Protein AF-A0A378UKQ4-F1 (afdb_monomer_lite)

Secondary structure (DSSP, 8-state):
----THHHHHHHHHHHHHHHHHHHHHTTHHHHHHHHHHHHHHHHHHHHHHHGGG--HHHHHHHHHHHHHHHHHHHHHHTTS----GGGGHHHHHHHHHHHHHHHHHT--

Radius of gyration: 16.46 Å; chains: 1; bounding box: 28×30×47 Å

Sequence (109 aa):
MSGDPSVLYIKAILDAFTAAIFAITLGIMVAFIAIPQTLVQLTLFFLAMLVLPLTTPDMRADFSALGGLMMLMTGFRIMGIKSFPVANMLPGLLLVMPVSHFWAVYIAH

Foldseek 3Di:
DPPDCVVVVVVVVVVVVVLVLVCVVPPPCSVVVVVVVVVVVVVVVVVCVVCVVVADPVLVVQLVVLVVVLVVVVVCCSVVVDPDPSVVCVVVSVVSRVVVVCCVPPPVD

pLDDT: mean 81.79, std 9.31, range [44.03, 94.44]

InterPro domains:
  IPR007563 Protein of unknown function DUF554 [PF04474] (1-100)
  IPR007563 Protein of unknown function DUF554 [PTHR36111] (1-105)

Structure (mmCIF, N/CA/C/O backbone):
data_AF-A0A378UKQ4-F1
#
_entry.id   AF-A0A378UKQ4-F1
#
loop_
_atom_site.group_PDB
_atom_site.id
_atom_site.type_symbol
_atom_site.label_atom_id
_atom_site.label_alt_id
_atom_site.label_comp_id
_atom_site.label_asym_id
_atom_site.label_entity_id
_atom_site.label_seq_id
_atom_site.pdbx_PDB_ins_code
_atom_site.Cartn_x
_atom_site.Cartn_y
_atom_site.Cartn_z
_atom_site.occupancy
_atom_site.B_iso_or_equiv
_atom_site.auth_seq_id
_atom_site.auth_comp_id
_atom_site.auth_asym_id
_atom_site.auth_atom_id
_atom_site.pdbx_PDB_model_num
ATOM 1 N N . MET A 1 1 ? 12.658 -15.111 -9.010 1.00 44.03 1 MET A N 1
ATOM 2 C CA . MET A 1 1 ? 12.451 -15.165 -7.550 1.00 44.03 1 MET A CA 1
ATOM 3 C C . MET A 1 1 ? 13.725 -14.675 -6.886 1.00 44.03 1 MET A C 1
ATOM 5 O O . MET A 1 1 ? 14.608 -15.480 -6.627 1.00 44.03 1 MET A O 1
ATOM 9 N N . SER A 1 2 ? 13.876 -13.367 -6.669 1.00 47.75 2 SER A N 1
ATOM 10 C CA . SER A 1 2 ? 14.863 -12.918 -5.684 1.00 47.75 2 SER A CA 1
ATOM 11 C C . SER A 1 2 ? 14.321 -13.410 -4.348 1.00 47.75 2 SER A C 1
ATOM 13 O O . SER A 1 2 ? 13.286 -12.920 -3.906 1.00 47.75 2 SER A O 1
ATOM 15 N N . GLY A 1 3 ? 14.896 -14.485 -3.808 1.00 53.84 3 GLY A N 1
ATOM 16 C CA . GLY A 1 3 ? 14.438 -15.180 -2.601 1.00 53.84 3 GLY A CA 1
ATOM 17 C C . GLY A 1 3 ? 14.674 -14.375 -1.326 1.00 53.84 3 GLY A C 1
ATOM 18 O O . GLY A 1 3 ? 15.128 -14.934 -0.337 1.00 53.84 3 GLY A O 1
ATOM 19 N N . ASP A 1 4 ? 14.415 -13.071 -1.375 1.00 65.75 4 ASP A N 1
ATOM 20 C CA . ASP A 1 4 ? 14.605 -12.148 -0.274 1.00 65.75 4 ASP A CA 1
ATOM 21 C C . ASP A 1 4 ? 13.249 -11.880 0.408 1.00 65.75 4 ASP A C 1
ATOM 23 O O . ASP A 1 4 ? 12.427 -11.108 -0.101 1.00 65.75 4 ASP A O 1
ATOM 27 N N . PRO A 1 5 ? 12.966 -12.539 1.547 1.00 77.38 5 PRO A N 1
ATOM 28 C CA . PRO A 1 5 ? 11.729 -12.352 2.297 1.00 77.38 5 PRO A CA 1
ATOM 29 C C . PRO A 1 5 ? 11.663 -10.997 3.016 1.00 77.38 5 PRO A C 1
ATOM 31 O O . PRO A 1 5 ? 10.660 -10.719 3.671 1.00 77.38 5 PRO A O 1
ATOM 34 N N . SER A 1 6 ? 12.675 -10.131 2.891 1.00 82.31 6 SER A N 1
ATOM 35 C CA . SER A 1 6 ? 12.728 -8.828 3.567 1.00 82.31 6 SER A CA 1
ATOM 36 C C . SER A 1 6 ? 11.489 -7.969 3.319 1.00 82.31 6 SER A C 1
ATOM 38 O O . SER A 1 6 ? 10.952 -7.382 4.255 1.00 82.31 6 SER A O 1
ATOM 40 N N . VAL A 1 7 ? 10.963 -7.949 2.090 1.00 81.50 7 VAL A N 1
ATOM 41 C CA . VAL A 1 7 ? 9.740 -7.188 1.766 1.00 81.50 7 VAL A CA 1
ATOM 42 C C . VAL A 1 7 ? 8.524 -7.735 2.522 1.00 81.50 7 VAL A C 1
ATOM 44 O O . VAL A 1 7 ? 7.682 -6.968 2.989 1.00 81.50 7 VAL A O 1
ATOM 47 N N . LEU A 1 8 ? 8.442 -9.059 2.687 1.00 83.19 8 LEU A N 1
ATOM 48 C CA . LEU A 1 8 ? 7.359 -9.699 3.429 1.00 83.19 8 LEU A CA 1
ATOM 49 C C . LEU A 1 8 ? 7.476 -9.415 4.932 1.00 83.19 8 LEU A C 1
ATOM 51 O O . LEU A 1 8 ? 6.464 -9.133 5.569 1.00 83.19 8 LEU A O 1
ATOM 55 N N . TYR A 1 9 ? 8.697 -9.420 5.479 1.00 85.75 9 TYR A N 1
ATOM 56 C CA . TYR A 1 9 ? 8.943 -9.055 6.876 1.00 85.75 9 TYR A CA 1
ATOM 57 C C . TYR A 1 9 ? 8.580 -7.600 7.167 1.00 85.75 9 TYR A C 1
ATOM 59 O O . TYR A 1 9 ? 7.873 -7.334 8.139 1.00 85.75 9 TYR A O 1
ATOM 67 N N . ILE A 1 10 ? 8.995 -6.666 6.305 1.00 85.62 10 ILE A N 1
ATOM 68 C CA . ILE A 1 10 ? 8.628 -5.249 6.432 1.00 85.62 10 ILE A CA 1
ATOM 69 C C . ILE A 1 10 ? 7.104 -5.106 6.434 1.00 85.62 10 ILE A C 1
ATOM 71 O O . ILE A 1 10 ? 6.548 -4.421 7.292 1.00 85.62 10 ILE A O 1
ATOM 75 N N . LYS A 1 11 ? 6.411 -5.796 5.521 1.00 85.00 11 LYS A N 1
ATOM 76 C CA . LYS A 1 11 ? 4.950 -5.751 5.464 1.00 85.00 11 LYS A CA 1
ATOM 77 C C . LYS A 1 11 ? 4.288 -6.319 6.723 1.00 85.00 11 LYS A C 1
ATOM 79 O O . LYS A 1 11 ? 3.378 -5.690 7.249 1.00 85.00 11 LYS A O 1
ATOM 84 N N . ALA A 1 12 ? 4.763 -7.453 7.235 1.00 87.06 12 ALA A N 1
ATOM 85 C CA . ALA A 1 12 ? 4.214 -8.065 8.444 1.00 87.06 12 ALA A CA 1
ATOM 86 C C . ALA A 1 12 ? 4.307 -7.134 9.667 1.00 87.06 12 ALA A C 1
ATOM 88 O O . ALA A 1 12 ? 3.356 -7.030 10.440 1.00 87.06 12 ALA A O 1
ATOM 89 N N . ILE A 1 13 ? 5.425 -6.415 9.815 1.00 88.81 13 ILE A N 1
ATOM 90 C CA . ILE A 1 13 ? 5.603 -5.431 10.892 1.00 88.81 13 ILE A CA 1
ATOM 91 C C . ILE A 1 13 ? 4.614 -4.266 10.731 1.00 88.81 13 ILE A C 1
ATOM 93 O O . ILE A 1 13 ? 3.964 -3.880 11.703 1.00 88.81 13 ILE A O 1
ATOM 97 N N . LEU A 1 14 ? 4.454 -3.730 9.514 1.00 86.31 14 LEU A N 1
ATOM 98 C CA . LEU A 1 14 ? 3.507 -2.638 9.241 1.00 86.31 14 LEU A CA 1
ATOM 99 C C . LEU A 1 14 ? 2.051 -3.052 9.512 1.00 86.31 14 LEU A C 1
ATOM 101 O O . LEU A 1 14 ? 1.291 -2.280 10.106 1.00 86.31 14 LEU A O 1
ATOM 105 N N . ASP A 1 15 ? 1.669 -4.274 9.136 1.00 87.88 15 ASP A N 1
ATOM 106 C CA . ASP A 1 15 ? 0.327 -4.808 9.379 1.00 87.88 15 ASP A CA 1
ATOM 107 C C . ASP A 1 15 ? 0.074 -5.023 10.882 1.00 87.88 15 ASP A C 1
ATOM 109 O O . ASP A 1 15 ? -1.026 -4.745 11.353 1.00 87.88 15 ASP A O 1
ATOM 113 N N . ALA A 1 16 ? 1.084 -5.426 11.665 1.00 87.44 16 ALA A N 1
ATOM 114 C CA . ALA A 1 16 ? 0.958 -5.599 13.116 1.00 87.44 16 ALA A CA 1
ATOM 115 C C . ALA A 1 16 ? 0.658 -4.278 13.847 1.00 87.44 16 ALA A C 1
ATOM 117 O O . ALA A 1 16 ? -0.260 -4.217 14.668 1.00 87.44 16 ALA A O 1
ATOM 118 N N . PHE A 1 17 ? 1.375 -3.198 13.516 1.00 88.00 17 PHE A N 1
ATOM 119 C CA . PHE A 1 17 ? 1.076 -1.868 14.062 1.00 88.00 17 PHE A CA 1
ATOM 120 C C . PHE A 1 17 ? -0.300 -1.367 13.616 1.00 88.00 17 PHE A C 1
ATOM 122 O O . PHE A 1 17 ? -1.059 -0.829 14.421 1.00 88.00 17 PHE A O 1
ATOM 129 N N . THR A 1 18 ? -0.655 -1.588 12.350 1.00 84.94 18 THR A N 1
ATOM 130 C CA . THR A 1 18 ? -1.967 -1.202 11.815 1.00 84.94 18 THR A CA 1
ATOM 131 C C . THR A 1 18 ? -3.104 -1.959 12.511 1.00 84.94 18 THR A C 1
ATOM 133 O O . THR A 1 18 ? -4.105 -1.358 12.899 1.00 84.94 18 THR A O 1
ATOM 136 N N . ALA A 1 19 ? -2.932 -3.261 12.753 1.00 88.38 19 ALA A N 1
ATOM 137 C CA . ALA A 1 19 ? -3.877 -4.088 13.495 1.00 88.38 19 ALA A CA 1
ATOM 138 C C . ALA A 1 19 ? -4.018 -3.632 14.953 1.00 88.38 19 ALA A C 1
ATOM 140 O O . ALA A 1 19 ? -5.134 -3.595 15.460 1.00 88.38 19 ALA A O 1
ATOM 141 N N . ALA A 1 20 ? -2.927 -3.223 15.611 1.00 88.25 20 ALA A N 1
ATOM 142 C CA . ALA A 1 20 ? -2.979 -2.666 16.963 1.00 88.25 20 ALA A CA 1
ATOM 143 C C . ALA A 1 20 ? -3.793 -1.361 17.019 1.00 88.25 20 ALA A C 1
ATOM 145 O O . ALA A 1 20 ? -4.626 -1.195 17.909 1.00 88.25 20 ALA A O 1
ATOM 146 N N . ILE A 1 21 ? -3.617 -0.466 16.038 1.00 87.50 21 ILE A N 1
ATOM 147 C CA . ILE A 1 21 ? -4.404 0.774 15.926 1.00 87.50 21 ILE A CA 1
ATOM 148 C C . ILE A 1 21 ? -5.889 0.451 15.720 1.00 87.50 21 ILE A C 1
ATOM 150 O O . ILE A 1 21 ? -6.748 1.001 16.409 1.00 87.50 21 ILE A O 1
ATOM 154 N N . PHE A 1 22 ? -6.209 -0.472 14.809 1.00 85.25 22 PHE A N 1
ATOM 155 C CA . PHE A 1 22 ? -7.591 -0.889 14.578 1.00 85.25 22 PHE A CA 1
ATOM 156 C C . PHE A 1 22 ? -8.186 -1.682 15.745 1.00 85.25 22 PHE A C 1
ATOM 158 O O . PHE A 1 22 ? -9.397 -1.654 15.930 1.00 85.25 22 PHE A O 1
ATOM 165 N N . ALA A 1 23 ? -7.382 -2.358 16.567 1.00 88.31 23 ALA A N 1
ATOM 166 C CA . ALA A 1 23 ? -7.882 -3.104 17.721 1.00 88.31 23 ALA A CA 1
ATOM 167 C C . ALA A 1 23 ? -8.474 -2.171 18.784 1.00 88.31 23 ALA A C 1
ATOM 169 O O . ALA A 1 23 ? -9.441 -2.540 19.446 1.00 88.31 23 ALA A O 1
ATOM 170 N N . ILE A 1 24 ? -7.960 -0.942 18.899 1.00 88.75 24 ILE A N 1
ATOM 171 C CA . ILE A 1 24 ? -8.509 0.079 19.803 1.00 88.75 24 ILE A CA 1
ATOM 172 C C . ILE A 1 24 ? -9.928 0.484 19.374 1.00 88.75 24 ILE A C 1
ATOM 174 O O . ILE A 1 24 ? -10.771 0.762 20.223 1.00 88.75 24 ILE A O 1
ATOM 178 N N . THR A 1 25 ? -10.215 0.499 18.068 1.00 84.50 25 THR A N 1
ATOM 179 C CA . THR A 1 25 ? -11.510 0.947 17.528 1.00 84.50 25 THR A CA 1
ATOM 180 C C . THR A 1 25 ? -12.499 -0.193 17.276 1.00 84.50 25 THR A C 1
ATOM 182 O O . THR A 1 25 ? -13.698 -0.007 17.463 1.00 84.50 25 THR A O 1
ATOM 185 N N . LEU A 1 26 ? -12.019 -1.370 16.863 1.00 82.75 26 LEU A N 1
ATOM 186 C CA . LEU A 1 26 ? -12.826 -2.516 16.419 1.00 82.75 26 LEU A CA 1
ATOM 187 C C . LEU A 1 26 ? -12.746 -3.72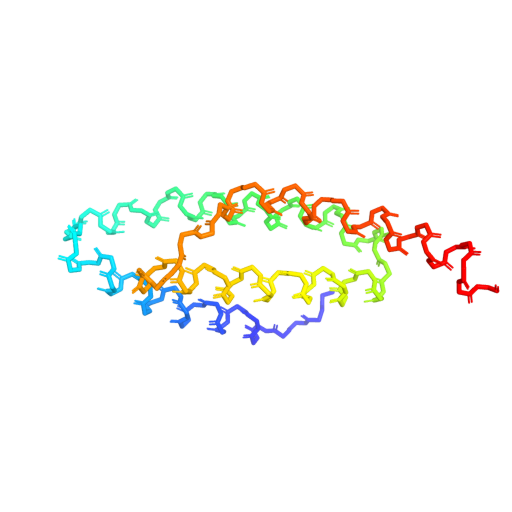9 17.367 1.00 82.75 26 LEU A C 1
ATOM 189 O O . LEU A 1 26 ? -13.507 -4.687 17.210 1.00 82.75 26 LEU A O 1
ATOM 193 N N . GLY A 1 27 ? -11.847 -3.717 18.355 1.00 85.44 27 GLY A N 1
ATOM 194 C CA . GLY A 1 27 ? -11.702 -4.790 19.339 1.00 85.44 27 GLY A CA 1
ATOM 195 C C . GLY A 1 27 ? -11.399 -6.149 18.702 1.00 85.44 27 GLY A C 1
ATOM 196 O O . GLY A 1 27 ? -10.568 -6.272 17.801 1.00 85.44 27 GLY A O 1
ATOM 197 N N . ILE A 1 28 ? -12.107 -7.189 19.151 1.00 85.75 28 ILE A N 1
ATOM 198 C CA . ILE A 1 28 ? -11.903 -8.573 18.691 1.00 85.75 28 ILE A CA 1
ATOM 199 C C . ILE A 1 28 ? -12.250 -8.790 17.209 1.00 85.75 28 ILE A C 1
ATOM 201 O O . ILE A 1 28 ? -11.797 -9.762 16.607 1.00 85.75 28 ILE A O 1
ATOM 205 N N . MET A 1 29 ? -12.989 -7.864 16.586 1.00 86.44 29 MET A N 1
ATOM 206 C CA . MET A 1 29 ? -13.320 -7.936 15.160 1.00 86.44 29 MET A CA 1
ATOM 207 C C . MET A 1 29 ? -12.080 -7.820 14.263 1.00 86.44 29 MET A C 1
ATOM 209 O O . MET A 1 29 ? -12.103 -8.308 13.137 1.00 86.44 29 MET A O 1
ATOM 213 N N . VAL A 1 30 ? -10.967 -7.259 14.755 1.00 87.25 30 VAL A N 1
ATOM 214 C CA . VAL A 1 30 ? -9.701 -7.202 14.002 1.00 87.25 30 VAL A CA 1
ATOM 215 C C . VAL A 1 30 ? -9.153 -8.592 13.688 1.00 87.25 30 VAL A C 1
ATOM 217 O O . VAL A 1 30 ? -8.638 -8.809 12.594 1.00 87.25 30 VAL A O 1
ATOM 220 N N . ALA A 1 31 ? -9.328 -9.565 14.588 1.00 87.19 31 ALA A N 1
ATOM 221 C CA . ALA A 1 31 ? -8.905 -10.941 14.329 1.00 87.19 31 ALA A CA 1
ATOM 222 C C . ALA A 1 31 ? -9.674 -11.564 13.150 1.00 87.19 31 ALA A C 1
ATOM 224 O O . ALA A 1 31 ? -9.119 -12.362 12.398 1.00 87.19 31 ALA A O 1
ATOM 225 N N . PHE A 1 32 ? -10.930 -11.155 12.941 1.00 89.94 32 PHE A N 1
ATOM 226 C CA . PHE A 1 32 ? -11.734 -11.616 11.812 1.00 89.94 32 PHE A CA 1
ATOM 227 C C . PHE A 1 32 ? -11.266 -11.022 10.473 1.00 89.94 32 PHE A C 1
ATOM 229 O O . PHE A 1 32 ? -11.382 -11.691 9.451 1.00 89.94 32 PHE A O 1
ATOM 236 N N . ILE A 1 33 ? -10.674 -9.817 10.466 1.00 89.38 33 ILE A N 1
ATOM 237 C CA . ILE A 1 33 ? -10.141 -9.153 9.256 1.00 89.38 33 ILE A CA 1
ATOM 238 C C . ILE A 1 33 ? -8.977 -9.942 8.636 1.00 89.38 33 ILE A C 1
ATOM 240 O O . ILE A 1 33 ? -8.782 -9.894 7.420 1.00 89.38 33 ILE A O 1
ATOM 244 N N . ALA A 1 34 ? -8.251 -10.733 9.432 1.00 88.44 34 ALA A N 1
ATOM 245 C CA . ALA A 1 34 ? -7.160 -11.564 8.932 1.00 88.44 34 ALA A CA 1
ATOM 246 C C . ALA A 1 34 ? -7.620 -12.536 7.829 1.00 88.44 34 ALA A C 1
ATOM 248 O O . ALA A 1 34 ? -6.910 -12.714 6.844 1.00 88.44 34 ALA A O 1
ATOM 249 N N . ILE A 1 35 ? -8.829 -13.101 7.934 1.00 91.69 35 ILE A N 1
ATOM 250 C CA . ILE A 1 35 ? -9.365 -14.073 6.965 1.00 91.69 35 ILE A CA 1
ATOM 251 C C . ILE A 1 35 ? -9.519 -13.460 5.556 1.00 91.69 35 ILE A C 1
ATOM 253 O O . ILE A 1 35 ? -8.883 -13.958 4.619 1.00 91.69 35 ILE A O 1
ATOM 257 N N . PRO A 1 36 ? -10.316 -12.387 5.351 1.00 92.00 36 PRO A N 1
ATOM 258 C CA . PRO A 1 36 ? -10.431 -11.758 4.039 1.00 92.00 36 PRO A CA 1
ATOM 259 C C . PRO A 1 36 ? -9.107 -11.137 3.576 1.00 92.00 36 PRO A C 1
ATOM 261 O O . PRO A 1 36 ? -8.815 -11.173 2.382 1.00 92.00 36 PRO A O 1
ATOM 264 N N . GLN A 1 37 ? -8.270 -10.626 4.486 1.00 90.94 37 GLN A N 1
ATOM 265 C CA . GLN A 1 37 ? -6.963 -10.068 4.130 1.00 90.94 37 GLN A CA 1
ATOM 266 C C . GLN A 1 37 ? -6.022 -11.127 3.545 1.00 90.94 37 GLN A C 1
ATOM 268 O O . GLN A 1 37 ? -5.411 -10.894 2.500 1.00 90.94 37 GLN A O 1
ATOM 273 N N . THR A 1 38 ? -5.942 -12.312 4.157 1.00 91.38 38 THR A N 1
ATOM 274 C CA . THR A 1 38 ? -5.154 -13.430 3.625 1.00 91.38 38 THR A CA 1
ATOM 275 C C . THR A 1 38 ? -5.670 -13.871 2.258 1.00 91.38 38 THR A C 1
ATOM 277 O O . THR A 1 38 ? -4.865 -14.085 1.351 1.00 91.38 38 THR A O 1
ATOM 280 N N . LEU A 1 39 ? -6.992 -13.942 2.067 1.00 94.44 39 LEU A N 1
ATOM 281 C CA . LEU A 1 39 ? -7.582 -14.315 0.781 1.00 94.44 39 LEU A CA 1
ATOM 282 C C . LEU A 1 39 ? -7.192 -13.333 -0.335 1.00 94.44 39 LEU A C 1
ATOM 284 O O . LEU A 1 39 ? -6.738 -13.750 -1.403 1.00 94.44 39 LEU A O 1
ATOM 288 N N . VAL A 1 40 ? -7.316 -12.027 -0.080 1.00 92.12 40 VAL A N 1
ATOM 289 C CA . VAL A 1 40 ? -6.946 -10.984 -1.049 1.00 92.12 40 VAL A CA 1
ATOM 290 C C . VAL A 1 40 ? -5.450 -11.035 -1.351 1.00 92.12 40 VAL A C 1
ATOM 292 O O . VAL A 1 40 ? -5.054 -11.006 -2.515 1.00 92.12 40 VAL A O 1
ATOM 295 N N . GLN A 1 41 ? -4.604 -11.160 -0.327 1.00 89.75 41 GLN A N 1
ATOM 296 C CA . GLN A 1 41 ? -3.156 -11.136 -0.508 1.00 89.75 41 GLN A CA 1
ATOM 297 C C . GLN A 1 41 ? -2.633 -12.362 -1.267 1.00 89.75 41 GLN A C 1
ATOM 299 O O . GLN A 1 41 ? -1.759 -12.214 -2.121 1.00 89.75 41 GLN A O 1
ATOM 304 N N . LEU A 1 42 ? -3.191 -13.549 -1.015 1.00 91.38 42 LEU A N 1
ATOM 305 C CA . LEU A 1 42 ? -2.865 -14.756 -1.777 1.00 91.38 42 LEU A CA 1
ATOM 306 C C . LEU A 1 42 ? -3.332 -14.647 -3.230 1.00 91.38 42 LEU A C 1
ATOM 308 O O . LEU A 1 42 ? -2.575 -14.970 -4.141 1.00 91.38 42 LEU A O 1
ATOM 312 N N . THR A 1 43 ? -4.541 -14.130 -3.458 1.00 92.06 43 THR A N 1
ATOM 313 C CA . THR A 1 43 ? -5.065 -13.924 -4.817 1.00 92.06 43 THR A CA 1
ATOM 314 C C . THR A 1 43 ? -4.160 -12.986 -5.616 1.00 92.06 43 THR A C 1
ATOM 316 O O . THR A 1 43 ? -3.763 -13.304 -6.736 1.00 92.06 43 THR A O 1
ATOM 319 N N . LEU A 1 44 ? -3.765 -11.857 -5.020 1.00 88.75 44 LEU A N 1
ATOM 320 C CA . LEU A 1 44 ? -2.837 -10.914 -5.644 1.00 88.75 44 LEU A CA 1
ATOM 321 C C . LEU A 1 44 ? -1.447 -11.520 -5.866 1.00 88.75 44 LEU A C 1
ATOM 323 O O . LEU A 1 44 ? -0.830 -11.243 -6.889 1.00 88.75 44 LEU A O 1
ATOM 327 N N . PHE A 1 45 ? -0.958 -12.360 -4.951 1.00 87.75 45 PHE A N 1
ATOM 328 C CA . PHE A 1 45 ? 0.326 -13.047 -5.101 1.00 87.75 45 PHE A CA 1
ATOM 329 C C . PHE A 1 45 ? 0.336 -13.997 -6.308 1.00 87.75 45 PHE A C 1
ATOM 331 O O . PHE A 1 45 ? 1.260 -13.943 -7.121 1.00 87.75 45 PHE A O 1
ATOM 338 N N . PHE A 1 46 ? -0.709 -14.812 -6.476 1.00 88.44 46 PHE A N 1
ATOM 339 C CA . PHE A 1 46 ? -0.831 -15.693 -7.641 1.00 88.44 46 PHE A CA 1
ATOM 340 C C . PHE A 1 46 ? -1.010 -14.911 -8.948 1.00 88.44 46 PHE A C 1
ATOM 342 O O . PHE A 1 46 ? -0.394 -15.256 -9.953 1.00 88.44 46 PHE A O 1
ATOM 349 N N . LEU A 1 47 ? -1.782 -13.818 -8.940 1.00 86.44 47 LEU A N 1
ATOM 350 C CA . LEU A 1 47 ? -1.899 -12.932 -10.105 1.00 86.44 47 LEU A CA 1
ATOM 351 C C . LEU A 1 47 ? -0.559 -12.277 -10.462 1.00 86.44 47 LEU A C 1
ATOM 353 O O . LEU A 1 47 ? -0.194 -12.211 -11.634 1.00 86.44 47 LEU A O 1
ATOM 357 N N . ALA A 1 48 ? 0.209 -11.839 -9.465 1.00 82.75 48 ALA A N 1
ATOM 358 C CA . ALA A 1 48 ? 1.521 -11.244 -9.686 1.00 82.75 48 ALA A CA 1
ATOM 359 C C . ALA A 1 48 ? 2.493 -12.231 -10.347 1.00 82.75 48 ALA A C 1
ATOM 361 O O . ALA A 1 48 ? 3.279 -11.814 -11.193 1.00 82.75 48 ALA A O 1
ATOM 362 N N . MET A 1 49 ? 2.415 -13.535 -10.047 1.00 81.25 49 MET A N 1
ATOM 363 C CA . MET A 1 49 ? 3.234 -14.547 -10.732 1.00 81.25 49 MET A CA 1
ATOM 364 C C . MET A 1 49 ? 3.013 -14.576 -12.250 1.00 81.25 49 MET A C 1
ATOM 366 O O . MET A 1 49 ? 3.959 -14.850 -12.984 1.00 81.25 49 MET A O 1
ATOM 370 N N . LEU A 1 50 ? 1.804 -14.258 -12.726 1.00 82.38 50 LEU A N 1
ATOM 371 C CA . LEU A 1 50 ? 1.493 -14.185 -14.157 1.00 82.38 50 LEU A CA 1
ATOM 372 C C . LEU A 1 50 ? 1.987 -12.880 -14.801 1.00 82.38 50 LEU A C 1
ATOM 374 O O . LEU A 1 50 ? 2.385 -12.884 -15.962 1.00 82.38 50 LEU A O 1
ATOM 378 N N . VAL A 1 51 ? 1.985 -11.771 -14.055 1.00 80.12 51 VAL A N 1
ATOM 379 C CA . VAL A 1 51 ? 2.345 -10.431 -14.563 1.00 80.12 51 VAL A CA 1
ATOM 380 C C . VAL A 1 51 ? 3.856 -10.171 -14.514 1.00 80.12 51 VAL A C 1
ATOM 382 O O . VAL A 1 51 ? 4.410 -9.555 -15.420 1.00 80.12 51 VAL A O 1
ATOM 385 N N . LEU A 1 52 ? 4.550 -10.678 -13.491 1.00 75.06 52 LEU A N 1
ATOM 386 C CA . LEU A 1 52 ? 5.991 -10.491 -13.292 1.00 75.06 52 LEU A CA 1
ATOM 387 C C . LEU A 1 52 ? 6.888 -10.860 -14.494 1.00 75.06 52 LEU A C 1
ATOM 389 O O . LEU A 1 52 ? 7.819 -10.090 -14.747 1.00 75.06 52 LEU A O 1
ATOM 393 N N . PRO A 1 53 ? 6.670 -11.959 -15.253 1.00 73.94 53 PRO A N 1
ATOM 394 C CA . PRO A 1 53 ? 7.513 -12.275 -16.411 1.00 73.94 53 PRO A CA 1
ATOM 395 C C . PRO A 1 53 ? 7.393 -11.262 -17.559 1.00 73.94 53 PRO A C 1
ATOM 397 O O . PRO A 1 53 ? 8.278 -11.212 -18.407 1.00 73.94 53 PRO A O 1
ATOM 400 N N . LEU A 1 54 ? 6.337 -10.444 -17.580 1.00 71.12 54 LEU A N 1
ATOM 401 C CA . LEU A 1 54 ? 6.092 -9.429 -18.610 1.00 71.12 54 LEU A CA 1
ATOM 402 C C . LEU A 1 54 ? 6.617 -8.035 -18.218 1.00 71.12 54 LEU A C 1
ATOM 404 O O . LEU A 1 54 ? 6.560 -7.111 -19.024 1.00 71.12 54 LEU A O 1
ATOM 408 N N . THR A 1 55 ? 7.117 -7.864 -16.989 1.00 74.62 55 THR A N 1
ATOM 409 C CA . THR A 1 55 ? 7.557 -6.559 -16.457 1.00 74.62 55 THR A CA 1
ATOM 410 C C . THR A 1 55 ? 9.074 -6.377 -16.491 1.00 74.62 55 THR A C 1
ATOM 412 O O . THR A 1 55 ? 9.829 -7.25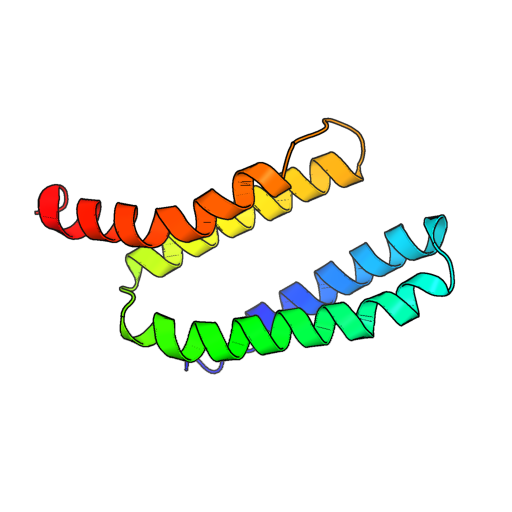2 -16.056 1.00 74.62 55 THR A O 1
ATOM 415 N N . THR A 1 56 ? 9.524 -5.202 -16.939 1.00 79.12 56 THR A N 1
ATOM 416 C CA . THR A 1 56 ? 10.936 -4.789 -16.895 1.00 79.12 56 THR A CA 1
ATOM 417 C C . THR A 1 56 ? 11.348 -4.340 -15.480 1.00 79.12 56 THR A C 1
ATOM 419 O O . THR A 1 56 ? 10.486 -4.085 -14.631 1.00 79.12 56 THR A O 1
ATOM 422 N N . PRO A 1 57 ? 12.659 -4.258 -15.170 1.00 77.50 57 PRO A N 1
ATOM 423 C CA . PRO A 1 57 ? 13.138 -3.781 -13.871 1.00 77.50 57 PRO A CA 1
ATOM 424 C C . PRO A 1 57 ? 12.645 -2.372 -13.517 1.00 77.50 57 PRO A C 1
ATOM 426 O O . PRO A 1 57 ? 12.237 -2.160 -12.375 1.00 77.50 57 PRO A O 1
ATOM 429 N N . ASP A 1 58 ? 12.608 -1.464 -14.494 1.00 78.00 58 ASP A N 1
ATOM 430 C CA . ASP A 1 58 ? 12.190 -0.070 -14.302 1.00 78.00 58 ASP A CA 1
ATOM 431 C C . ASP A 1 58 ? 10.692 0.035 -13.986 1.00 78.00 58 ASP A C 1
ATOM 433 O O . ASP A 1 58 ? 10.303 0.684 -13.017 1.00 78.00 58 ASP A O 1
ATOM 437 N N . MET A 1 59 ? 9.850 -0.739 -14.682 1.00 79.75 59 MET A N 1
ATOM 438 C CA . MET A 1 59 ? 8.407 -0.804 -14.402 1.00 79.75 59 MET A CA 1
ATOM 439 C C . MET A 1 59 ? 8.109 -1.265 -12.967 1.00 79.75 59 MET A C 1
ATOM 441 O O . MET A 1 59 ? 7.161 -0.795 -12.333 1.00 79.75 59 MET A O 1
ATOM 445 N N . ARG A 1 60 ? 8.919 -2.185 -12.420 1.00 81.25 60 ARG A N 1
ATOM 446 C CA . ARG A 1 60 ? 8.776 -2.635 -11.025 1.00 81.25 60 ARG A CA 1
ATOM 447 C C . ARG A 1 60 ? 9.179 -1.551 -10.026 1.00 81.25 60 ARG A C 1
ATOM 449 O O . ARG A 1 60 ? 8.553 -1.455 -8.970 1.00 81.25 60 ARG A O 1
ATOM 456 N N . ALA A 1 61 ? 10.201 -0.757 -10.342 1.00 82.56 61 ALA A N 1
ATOM 457 C CA . ALA A 1 61 ? 10.629 0.360 -9.505 1.00 82.56 61 ALA A CA 1
ATOM 458 C C . ALA A 1 61 ? 9.547 1.452 -9.449 1.00 82.56 61 ALA A C 1
ATOM 460 O O . ALA A 1 61 ? 9.170 1.867 -8.352 1.00 82.56 61 ALA A O 1
ATOM 461 N N . ASP A 1 62 ? 8.967 1.816 -10.596 1.00 84.50 62 ASP A N 1
ATOM 462 C CA . ASP A 1 62 ? 7.867 2.787 -10.686 1.00 84.50 62 ASP A CA 1
ATOM 463 C C . ASP A 1 62 ? 6.629 2.325 -9.907 1.00 84.50 62 ASP A C 1
ATOM 465 O O . ASP A 1 62 ? 6.037 3.084 -9.133 1.00 84.50 62 ASP A O 1
ATOM 469 N N . PHE A 1 63 ? 6.264 1.046 -10.049 1.00 86.00 63 PHE A N 1
ATOM 470 C CA . PHE A 1 63 ? 5.163 0.446 -9.296 1.00 86.00 63 PHE A CA 1
ATOM 471 C C . PHE A 1 63 ? 5.411 0.489 -7.782 1.00 86.00 63 PHE A C 1
ATOM 473 O O . PHE A 1 63 ? 4.513 0.840 -7.012 1.00 86.00 63 PHE A O 1
ATOM 480 N N . SER A 1 64 ? 6.634 0.174 -7.342 1.00 85.00 64 SER A N 1
ATOM 481 C CA . SER A 1 64 ? 7.010 0.235 -5.927 1.00 85.00 64 SER A CA 1
ATOM 482 C C . SER A 1 64 ? 7.011 1.669 -5.389 1.00 85.00 64 SER A C 1
ATOM 484 O O . SER A 1 64 ? 6.578 1.889 -4.258 1.00 85.00 64 SER A O 1
ATOM 486 N N . ALA A 1 65 ? 7.457 2.648 -6.180 1.00 86.50 65 ALA A N 1
ATOM 487 C CA . ALA A 1 65 ? 7.459 4.059 -5.802 1.00 86.50 65 ALA A CA 1
ATOM 488 C C . ALA A 1 65 ? 6.031 4.594 -5.604 1.00 86.50 65 ALA A C 1
ATOM 490 O O . ALA A 1 65 ? 5.726 5.192 -4.569 1.00 86.50 65 ALA A O 1
ATOM 491 N N . LEU A 1 66 ? 5.127 4.310 -6.549 1.00 89.00 66 LEU A N 1
ATOM 492 C CA . LEU A 1 66 ? 3.709 4.657 -6.425 1.00 89.00 66 LEU A CA 1
ATOM 493 C C . LEU A 1 66 ? 3.057 3.956 -5.230 1.00 89.00 66 LEU A C 1
ATOM 495 O O . LEU A 1 66 ? 2.361 4.602 -4.445 1.00 89.00 66 LEU A O 1
ATOM 499 N N . GLY A 1 67 ? 3.315 2.655 -5.059 1.00 87.88 67 GLY A N 1
ATOM 500 C CA . GLY A 1 67 ? 2.836 1.870 -3.920 1.00 87.88 67 GLY A CA 1
ATOM 501 C C . GLY A 1 67 ? 3.267 2.457 -2.573 1.00 87.88 67 GLY A C 1
ATOM 502 O O . GLY A 1 67 ? 2.430 2.641 -1.688 1.00 87.88 67 GLY A O 1
ATOM 503 N N . GLY A 1 68 ? 4.544 2.821 -2.436 1.00 87.62 68 GLY A N 1
ATOM 504 C CA . GLY A 1 68 ? 5.082 3.471 -1.239 1.00 87.62 68 GLY A CA 1
ATOM 505 C C . GLY A 1 68 ? 4.442 4.834 -0.965 1.00 87.62 68 GLY A C 1
ATOM 506 O O . GLY A 1 68 ? 4.074 5.124 0.175 1.00 87.62 68 GLY A O 1
ATOM 507 N N . LEU A 1 69 ? 4.212 5.640 -2.007 1.00 89.38 69 LEU A N 1
ATOM 508 C CA . LEU A 1 69 ? 3.495 6.907 -1.871 1.00 89.38 69 LEU A CA 1
ATOM 509 C C . LEU A 1 69 ? 2.067 6.682 -1.355 1.00 89.38 69 LEU A C 1
ATOM 511 O O . LEU A 1 69 ? 1.650 7.345 -0.410 1.00 89.38 69 LEU A O 1
ATOM 515 N N . MET A 1 70 ? 1.322 5.716 -1.903 1.00 88.56 70 MET A N 1
ATOM 516 C CA . MET A 1 70 ? -0.020 5.392 -1.401 1.00 88.56 70 MET A CA 1
ATOM 517 C C . MET A 1 70 ? -0.018 4.915 0.051 1.00 88.56 70 MET A C 1
ATOM 519 O O . MET A 1 70 ? -0.931 5.281 0.794 1.00 88.56 70 MET A O 1
ATOM 523 N N . MET A 1 71 ? 0.982 4.139 0.481 1.00 87.12 71 MET A N 1
ATOM 524 C CA . MET A 1 71 ? 1.116 3.751 1.891 1.00 87.12 71 MET A CA 1
ATOM 525 C C . MET A 1 71 ? 1.260 4.986 2.787 1.00 87.12 71 MET A C 1
ATOM 527 O O . MET A 1 71 ? 0.546 5.108 3.782 1.00 87.12 71 MET A O 1
ATOM 531 N N . LEU A 1 72 ? 2.093 5.949 2.388 1.00 88.19 72 LEU A N 1
ATOM 532 C CA . LEU A 1 72 ? 2.274 7.217 3.099 1.00 88.19 72 LEU A CA 1
ATOM 533 C C . LEU A 1 72 ? 0.979 8.051 3.143 1.00 88.19 72 LEU A C 1
ATOM 535 O O . LEU A 1 72 ? 0.579 8.517 4.213 1.00 88.19 72 LEU A O 1
ATOM 539 N N . MET A 1 73 ? 0.255 8.163 2.024 1.00 88.38 73 MET A N 1
ATOM 540 C CA . MET A 1 73 ? -1.046 8.853 1.981 1.00 88.38 73 MET A CA 1
ATOM 541 C C . MET A 1 73 ? -2.101 8.168 2.859 1.00 88.38 73 MET A C 1
ATOM 543 O O . MET A 1 73 ? -2.919 8.834 3.498 1.00 88.38 73 MET A O 1
ATOM 547 N N . THR A 1 74 ? -2.080 6.836 2.919 1.00 87.00 74 THR A N 1
ATOM 548 C CA . THR A 1 74 ? -2.976 6.051 3.779 1.00 87.00 74 THR A CA 1
ATOM 549 C C . THR A 1 74 ? -2.649 6.269 5.251 1.00 87.00 74 THR A C 1
ATOM 551 O O . THR A 1 74 ? -3.567 6.460 6.044 1.00 87.00 74 THR A O 1
ATOM 554 N N . GLY A 1 75 ? -1.364 6.343 5.613 1.00 85.94 75 GLY A N 1
ATOM 555 C CA . GLY A 1 75 ? -0.927 6.712 6.960 1.00 85.94 75 GLY A CA 1
ATOM 556 C C . GLY A 1 75 ? -1.477 8.074 7.393 1.00 85.94 75 GLY A C 1
ATOM 557 O O . GLY A 1 75 ? -2.091 8.181 8.454 1.00 85.94 75 GLY A O 1
ATOM 558 N N . PHE A 1 76 ? -1.366 9.103 6.542 1.00 87.56 76 PHE A N 1
ATOM 559 C CA . PHE A 1 76 ? -1.958 10.421 6.819 1.00 87.56 76 PHE A CA 1
ATOM 560 C C . PHE A 1 76 ? -3.478 10.390 6.984 1.00 87.56 76 PHE A C 1
ATOM 562 O O . PHE A 1 76 ? -4.022 11.122 7.815 1.00 87.56 76 PHE A O 1
ATOM 569 N N . ARG A 1 77 ? -4.161 9.530 6.221 1.00 85.25 77 ARG A N 1
ATOM 570 C CA . ARG A 1 77 ? -5.604 9.323 6.348 1.00 85.25 77 ARG A CA 1
ATOM 571 C C . ARG A 1 77 ? -5.969 8.656 7.675 1.00 85.25 77 ARG A C 1
ATOM 573 O O . ARG A 1 77 ? -6.926 9.094 8.303 1.00 85.25 77 ARG A O 1
ATOM 580 N N . ILE A 1 78 ? -5.226 7.631 8.102 1.00 84.12 78 ILE A N 1
ATOM 581 C CA . ILE A 1 78 ? -5.454 6.929 9.378 1.00 84.12 78 ILE A CA 1
ATOM 582 C C . ILE A 1 78 ? -5.228 7.878 10.562 1.00 84.12 78 ILE A C 1
ATOM 584 O O . ILE A 1 78 ? -6.013 7.870 11.503 1.00 84.12 78 ILE A O 1
ATOM 588 N N . MET A 1 79 ? -4.216 8.750 10.486 1.00 84.56 79 MET A N 1
ATOM 589 C CA . MET A 1 79 ? -3.953 9.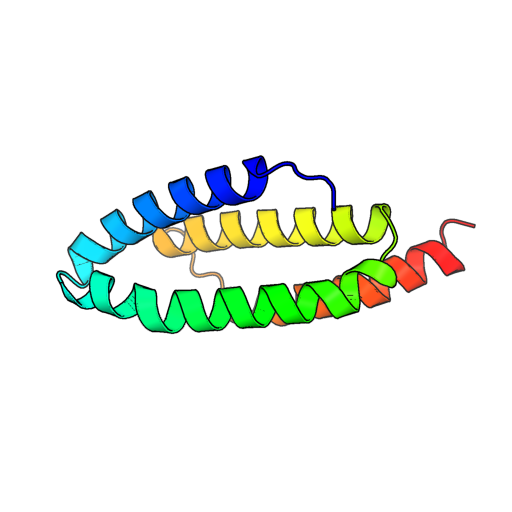777 11.506 1.00 84.56 79 MET A CA 1
ATOM 590 C C . MET A 1 79 ? -4.995 10.911 11.536 1.00 84.56 79 MET A C 1
ATOM 592 O O . MET A 1 79 ? -4.928 11.772 12.408 1.00 84.56 79 MET A O 1
ATOM 596 N N . GLY A 1 80 ? -5.937 10.959 10.587 1.00 80.31 80 GLY A N 1
ATOM 597 C CA . GLY A 1 80 ? -6.988 11.981 10.548 1.00 80.31 80 GLY A CA 1
ATOM 598 C C . GLY A 1 80 ? -6.515 13.386 10.154 1.00 80.31 80 GLY A C 1
ATOM 599 O O . GLY A 1 80 ? -7.290 14.330 10.254 1.00 80.31 80 GLY A O 1
ATOM 600 N N . ILE A 1 81 ? -5.273 13.541 9.676 1.00 83.50 81 ILE A N 1
ATOM 601 C CA . ILE A 1 81 ? -4.704 14.847 9.299 1.00 83.50 81 ILE A CA 1
ATOM 602 C C . ILE A 1 81 ? -5.348 15.363 8.007 1.00 83.50 81 ILE A C 1
ATOM 604 O O . ILE A 1 81 ? -5.708 16.535 7.903 1.00 83.50 81 ILE A O 1
ATOM 608 N N . LYS A 1 82 ? -5.491 14.489 7.001 1.00 75.75 82 LYS A N 1
ATOM 609 C CA . LYS A 1 82 ? -6.128 14.824 5.722 1.00 75.75 82 LYS A CA 1
ATOM 610 C C . LYS A 1 82 ? -6.750 13.587 5.084 1.00 75.75 82 LYS A C 1
ATOM 612 O O . LYS A 1 82 ? -6.106 12.548 4.939 1.00 75.75 82 LYS A O 1
ATOM 617 N N . SER A 1 83 ? -8.017 13.699 4.693 1.00 75.12 83 SER A N 1
ATOM 618 C CA . SER A 1 83 ? -8.762 12.623 4.044 1.00 75.12 83 SER A CA 1
ATOM 619 C C . SER A 1 83 ? -8.397 12.542 2.563 1.00 75.12 83 SER A C 1
ATOM 621 O O . SER A 1 83 ? -8.960 13.223 1.709 1.00 75.12 83 SER A O 1
ATOM 623 N N . PHE A 1 84 ? -7.437 11.680 2.243 1.00 79.81 84 PHE A N 1
ATOM 624 C CA . PHE A 1 84 ? -7.147 11.341 0.854 1.00 79.81 84 PHE A CA 1
ATOM 625 C C . PHE A 1 84 ? -8.086 10.226 0.378 1.00 79.81 84 PHE A C 1
ATOM 627 O O . PHE A 1 84 ? -8.246 9.225 1.087 1.00 79.81 84 PHE A O 1
ATOM 634 N N . PRO A 1 85 ? -8.707 10.341 -0.810 1.00 80.56 85 PRO A N 1
ATOM 635 C CA . PRO A 1 85 ? -9.495 9.261 -1.392 1.00 80.56 85 PRO A CA 1
ATOM 636 C C . PRO A 1 85 ? -8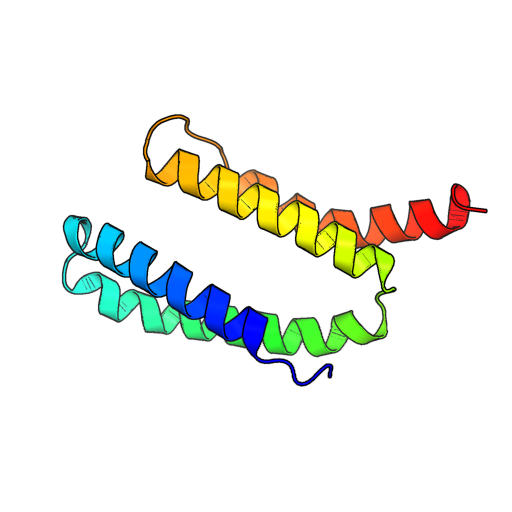.560 8.170 -1.941 1.00 80.56 85 PRO A C 1
ATOM 638 O O . PRO A 1 85 ? -8.425 7.998 -3.147 1.00 80.56 85 PRO A O 1
ATOM 641 N N . VAL A 1 86 ? -7.910 7.419 -1.043 1.00 80.62 86 VAL A N 1
ATOM 642 C CA . VAL A 1 86 ? -6.920 6.373 -1.379 1.00 80.62 86 VAL A CA 1
ATOM 643 C C . VAL A 1 86 ? -7.506 5.321 -2.329 1.00 80.62 86 VAL A C 1
ATOM 645 O O . VAL A 1 86 ? -6.816 4.841 -3.220 1.00 80.62 86 VAL A O 1
ATOM 648 N N . ALA A 1 87 ? -8.802 5.014 -2.206 1.00 80.19 87 ALA A N 1
ATOM 649 C CA . ALA A 1 87 ? -9.485 4.088 -3.111 1.00 80.19 87 ALA A CA 1
ATOM 650 C C . ALA A 1 87 ? -9.449 4.559 -4.578 1.00 80.19 87 ALA A C 1
ATOM 652 O O . ALA A 1 87 ? -9.270 3.742 -5.476 1.00 80.19 87 ALA A O 1
ATOM 653 N N . ASN A 1 88 ? -9.520 5.872 -4.820 1.00 83.88 88 ASN A N 1
ATOM 654 C CA . ASN A 1 88 ? -9.444 6.447 -6.165 1.00 83.88 88 ASN A CA 1
ATOM 655 C C . ASN A 1 88 ? -8.009 6.447 -6.720 1.00 83.88 88 ASN A C 1
ATOM 657 O O . ASN A 1 88 ? -7.820 6.697 -7.905 1.00 83.88 88 ASN A O 1
ATOM 661 N N . MET A 1 89 ? -7.003 6.166 -5.883 1.00 84.06 89 MET A N 1
ATOM 662 C CA . MET A 1 89 ? -5.599 6.039 -6.290 1.00 84.06 89 MET A CA 1
ATOM 663 C C . MET A 1 89 ? -5.241 4.605 -6.711 1.00 84.06 89 MET A C 1
ATOM 665 O O . MET A 1 89 ? -4.263 4.418 -7.431 1.00 84.06 89 MET A O 1
ATOM 669 N N . LEU A 1 90 ? -6.048 3.602 -6.333 1.00 83.94 90 LEU A N 1
ATOM 670 C CA . LEU A 1 90 ? -5.836 2.196 -6.706 1.00 83.94 90 LEU A CA 1
ATOM 671 C C . LEU A 1 90 ? -5.755 1.961 -8.226 1.00 83.94 90 LEU A C 1
ATOM 673 O O . LEU A 1 90 ? -4.862 1.222 -8.642 1.00 83.94 90 LEU A O 1
ATOM 677 N N . PRO A 1 91 ? -6.586 2.596 -9.084 1.00 82.62 91 PRO A N 1
ATOM 678 C CA . PRO A 1 91 ? -6.437 2.477 -10.537 1.00 82.62 91 PRO A CA 1
ATOM 679 C C . PRO A 1 91 ? -5.065 2.943 -11.049 1.00 82.62 91 PRO A C 1
ATOM 681 O O . PRO A 1 91 ? -4.594 2.452 -12.072 1.00 82.62 91 PRO A O 1
ATOM 684 N N . GLY A 1 92 ? -4.384 3.834 -10.318 1.00 80.75 92 GLY A N 1
ATOM 685 C CA . GLY A 1 92 ? -3.037 4.299 -10.650 1.00 80.75 92 GLY A CA 1
ATOM 686 C C . GLY A 1 92 ? -1.984 3.184 -10.646 1.00 80.75 92 GLY A C 1
ATOM 687 O O . GLY A 1 92 ? -1.087 3.205 -11.482 1.00 80.75 92 GLY A O 1
ATOM 688 N N . LEU A 1 93 ? -2.125 2.165 -9.785 1.00 83.12 93 LEU A N 1
ATOM 689 C CA . LEU A 1 93 ? -1.242 0.982 -9.771 1.00 83.12 93 LEU A CA 1
ATOM 690 C C . LEU A 1 93 ? -1.380 0.129 -11.031 1.00 83.12 93 LEU A C 1
ATOM 692 O O . LEU A 1 93 ? -0.406 -0.468 -11.478 1.00 83.12 93 LEU A O 1
ATOM 696 N N . LEU A 1 94 ? -2.586 0.055 -11.595 1.00 81.44 94 LEU A N 1
ATOM 697 C CA . LEU A 1 94 ? -2.827 -0.657 -12.849 1.00 81.44 94 LEU A CA 1
ATOM 698 C C . LEU A 1 94 ? -2.315 0.145 -14.044 1.00 81.44 94 LEU A C 1
ATOM 700 O O . LEU A 1 94 ? -1.768 -0.441 -14.972 1.00 81.44 94 LEU A O 1
ATOM 704 N N . LEU A 1 95 ? -2.465 1.472 -14.011 1.00 80.75 95 LEU A N 1
ATOM 705 C CA . LEU A 1 95 ? -2.062 2.359 -15.102 1.00 80.75 95 LEU A CA 1
ATOM 706 C C . LEU A 1 95 ? -0.551 2.603 -15.173 1.00 80.75 95 LEU A C 1
ATOM 708 O O . LEU A 1 95 ? -0.043 2.837 -16.266 1.00 80.75 95 LEU A O 1
ATOM 712 N N . VAL A 1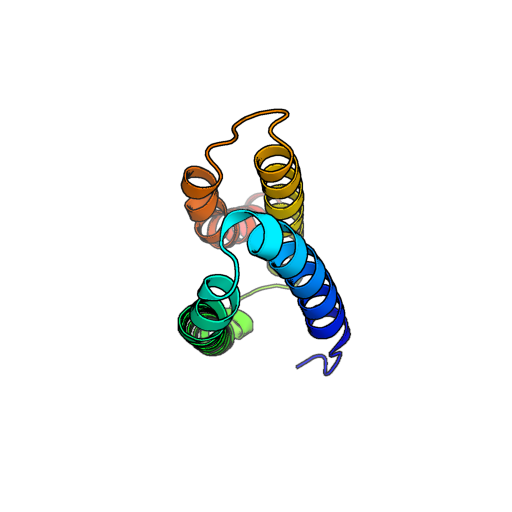 96 ? 0.191 2.517 -14.063 1.00 81.50 96 VAL A N 1
ATOM 713 C CA . VAL A 1 96 ? 1.646 2.759 -14.095 1.00 81.50 96 VAL A CA 1
ATOM 714 C C . VAL A 1 96 ? 2.384 1.747 -14.973 1.00 81.50 96 VAL A C 1
ATOM 716 O O . VAL A 1 96 ? 3.326 2.114 -15.663 1.00 81.50 96 VAL A O 1
ATOM 719 N N . MET A 1 97 ? 1.925 0.493 -15.007 1.00 80.44 97 MET A N 1
ATOM 720 C CA . MET A 1 97 ? 2.551 -0.570 -15.794 1.00 80.44 97 MET A CA 1
ATOM 721 C C . MET A 1 97 ? 2.529 -0.269 -17.310 1.00 80.44 97 MET A C 1
ATOM 723 O O . MET A 1 97 ? 3.601 -0.205 -17.909 1.00 80.44 97 MET A O 1
ATOM 727 N N . PRO A 1 98 ? 1.374 -0.024 -17.966 1.00 77.69 98 PRO A N 1
ATOM 728 C CA . PRO A 1 98 ? 1.356 0.335 -19.381 1.00 77.69 98 PRO A CA 1
ATOM 729 C C . PRO A 1 98 ? 2.027 1.686 -19.643 1.00 77.69 98 PRO A C 1
ATOM 731 O O . PRO A 1 98 ? 2.750 1.806 -20.624 1.00 77.69 98 PRO A O 1
ATOM 734 N N . VAL A 1 99 ? 1.847 2.688 -18.774 1.00 78.50 99 VAL A N 1
ATOM 735 C CA . VAL A 1 99 ? 2.442 4.023 -18.973 1.00 78.50 99 VAL A CA 1
ATOM 736 C C . VAL A 1 99 ? 3.972 3.975 -18.925 1.00 78.50 99 VAL A C 1
ATOM 738 O O . VAL A 1 99 ? 4.617 4.551 -19.797 1.00 78.50 99 VAL A O 1
ATOM 741 N N . SER A 1 100 ? 4.553 3.251 -17.965 1.00 76.44 100 SER A N 1
ATOM 742 C CA . SER A 1 100 ? 6.006 3.056 -17.862 1.00 76.44 100 SER A CA 1
ATOM 743 C C . SER A 1 100 ? 6.546 2.262 -19.060 1.00 76.44 100 SER A C 1
ATOM 745 O O . SER A 1 100 ? 7.568 2.633 -19.634 1.00 76.44 100 SER A O 1
ATOM 747 N N . HIS A 1 101 ? 5.808 1.254 -19.547 1.00 73.50 101 HIS A N 1
ATOM 748 C CA . HIS A 1 101 ? 6.159 0.553 -20.787 1.00 73.50 101 HIS A CA 1
ATOM 749 C C . HIS A 1 101 ? 6.157 1.483 -22.012 1.00 73.50 101 HIS A C 1
ATOM 751 O O . HIS A 1 101 ? 7.128 1.506 -22.765 1.00 73.50 101 HIS A O 1
ATOM 757 N N . PHE A 1 102 ? 5.107 2.290 -22.200 1.00 74.31 102 PHE A N 1
ATOM 758 C CA . PHE A 1 102 ? 5.041 3.267 -23.292 1.00 74.31 102 PHE A CA 1
ATOM 759 C C . PHE A 1 102 ? 6.171 4.298 -23.209 1.00 74.31 102 PHE A C 1
ATOM 761 O O . PHE A 1 102 ? 6.764 4.631 -24.233 1.00 74.31 102 PHE A O 1
ATOM 768 N N . TRP A 1 103 ? 6.502 4.772 -22.005 1.00 71.06 103 TRP A N 1
ATOM 769 C CA . TRP A 1 103 ? 7.599 5.712 -21.781 1.00 71.06 103 TRP A CA 1
ATOM 770 C C . TRP A 1 103 ? 8.963 5.103 -22.134 1.00 71.06 103 TRP A C 1
ATOM 772 O O . TRP A 1 103 ? 9.749 5.721 -22.853 1.00 71.06 103 TRP A O 1
ATOM 782 N N . ALA A 1 104 ? 9.218 3.868 -21.693 1.00 69.62 104 ALA A N 1
ATOM 783 C CA . ALA A 1 104 ? 10.447 3.141 -21.999 1.00 69.62 104 ALA A CA 1
ATOM 784 C C . ALA A 1 104 ? 10.615 2.863 -23.504 1.00 69.62 104 ALA A C 1
ATOM 786 O O . ALA A 1 104 ? 11.735 2.867 -24.003 1.00 69.62 104 ALA A O 1
ATOM 787 N N . VAL A 1 105 ? 9.515 2.651 -24.236 1.00 67.94 105 VAL A N 1
ATOM 788 C CA . VAL A 1 105 ? 9.543 2.359 -25.680 1.00 67.94 105 VAL A CA 1
ATOM 789 C C . VAL A 1 105 ? 9.670 3.622 -26.542 1.00 67.94 105 VAL A C 1
ATOM 791 O O . VAL A 1 105 ? 10.376 3.587 -27.545 1.00 67.94 105 VAL A O 1
ATOM 794 N N . TYR A 1 106 ? 8.996 4.724 -26.188 1.00 64.69 106 TYR A N 1
ATOM 795 C CA . TYR A 1 106 ? 8.896 5.911 -27.056 1.00 64.69 106 TYR A CA 1
ATOM 796 C C . TYR A 1 106 ? 9.781 7.097 -26.663 1.00 64.69 106 TYR A C 1
ATOM 798 O O . TYR A 1 106 ? 10.041 7.940 -27.517 1.00 64.69 106 TYR A O 1
ATOM 806 N N . ILE A 1 107 ? 10.171 7.224 -25.392 1.00 62.19 107 ILE A N 1
ATOM 807 C CA . ILE A 1 107 ? 10.801 8.453 -24.869 1.00 62.19 107 ILE A CA 1
ATOM 808 C C . ILE A 1 107 ? 12.208 8.195 -24.321 1.00 62.19 107 ILE A C 1
ATOM 810 O O . ILE A 1 107 ? 13.048 9.088 -24.367 1.00 62.19 107 ILE A O 1
ATOM 814 N N . ALA A 1 108 ? 12.486 6.990 -23.819 1.00 58.12 108 ALA A N 1
ATOM 815 C CA . ALA A 1 108 ? 13.821 6.609 -23.350 1.00 58.12 108 ALA A CA 1
ATOM 816 C C . ALA A 1 108 ? 14.774 6.131 -24.473 1.00 58.12 108 ALA A C 1
ATOM 818 O O . ALA A 1 108 ? 15.908 5.755 -24.172 1.00 58.12 108 ALA A O 1
ATOM 819 N N . HIS A 1 109 ? 14.316 6.143 -25.734 1.00 47.53 109 HIS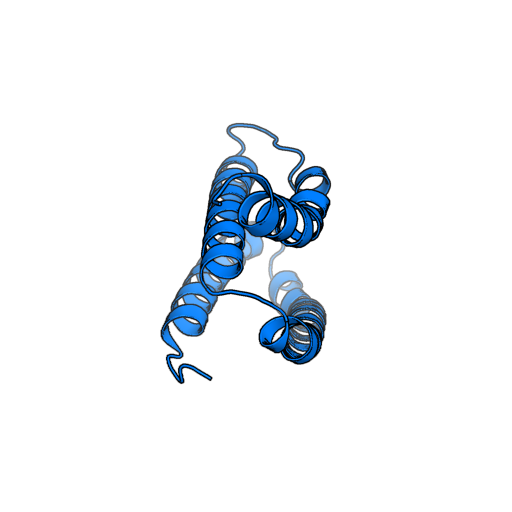 A N 1
ATOM 820 C CA . HIS A 1 109 ? 15.104 5.868 -26.941 1.00 47.53 109 HIS A CA 1
ATOM 821 C C . HIS A 1 109 ? 15.564 7.154 -27.630 1.00 47.53 109 HIS A C 1
ATOM 823 O O . HIS A 1 109 ? 14.733 8.079 -27.766 1.00 47.53 109 HIS A O 1
#

Organism: Bergeriella denitrificans (NCBI:txid494)